Protein AF-A0A967LDN2-F1 (afdb_monomer)

Foldseek 3Di:
DPDLQFDPPDDDFDADPVNPGTPGDDDDPLLVVLQVCVSVVHHQQDWDQDPVGDTDGPGNDHHHPCVRGD

Secondary structure (DSSP, 8-state):
--STTBPTT----EE-TTSSSEEES---HHHHHHHHHHHTT--TT-EEE-TTS-EEESSSS----GGGB-

Nearest PDB structures (foldseek):
  8a1b-assembly1_A  TM=2.622E-01  e=9.380E+00  Escherichia coli

Mean predicted aligned error: 7.18 Å

Radius of gyration: 14.86 Å; Cα contacts (8 Å, |Δi|>4): 89; chains: 1; bounding box: 30×30×43 Å

Sequence (70 aa):
IAGAGVRGGIVYGQTDRQAAYPTEKPVSPEDLAKTVYWALGIDPDLMLPDREGRPVPIVESGRPLTELFG

Solvent-accessible surface area (backbone atoms only — not comparable to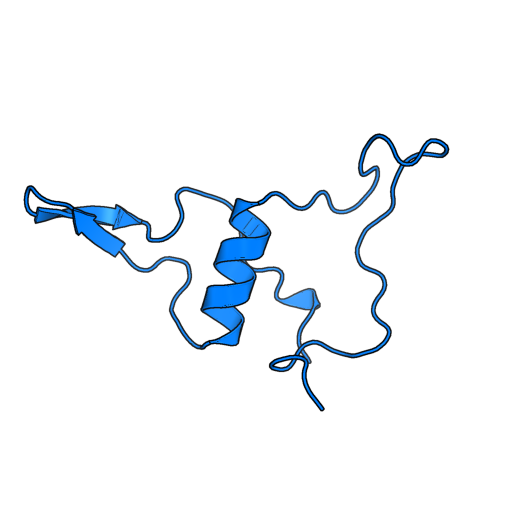 full-atom values): 4385 Å² total; per-residue (Å²): 140,90,52,72,59,44,45,84,92,72,84,82,57,42,54,41,102,81,67,79,47,64,74,34,74,74,77,52,74,43,18,52,53,23,31,51,32,46,57,72,73,39,69,49,79,39,65,41,65,49,99,86,62,51,78,38,58,75,45,92,53,75,52,54,59,62,86,48,48,109

pLDDT: mean 81.72, std 12.2, range [40.78, 95.44]

Structure (mmCIF, N/CA/C/O backbone):
data_AF-A0A967LDN2-F1
#
_entry.id   AF-A0A967LDN2-F1
#
loop_
_atom_site.gr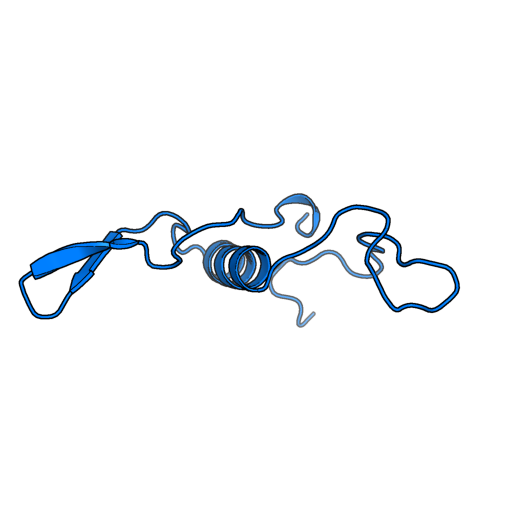oup_PDB
_atom_site.id
_atom_site.type_symbol
_atom_site.label_atom_id
_atom_site.label_alt_id
_atom_site.label_comp_id
_atom_site.label_asym_id
_atom_site.label_entity_id
_atom_site.label_seq_id
_atom_site.pdbx_PDB_ins_code
_atom_site.Cartn_x
_atom_site.Cartn_y
_atom_site.Cartn_z
_atom_site.occupancy
_atom_site.B_iso_or_equiv
_atom_site.auth_seq_id
_atom_site.auth_comp_id
_atom_site.auth_asym_id
_atom_site.auth_atom_id
_atom_site.pdbx_PDB_model_num
ATOM 1 N N . ILE A 1 1 ? -3.321 -20.950 -7.230 1.00 40.78 1 ILE A N 1
ATOM 2 C CA . ILE A 1 1 ? -3.459 -19.474 -7.275 1.00 40.78 1 ILE A CA 1
ATOM 3 C C . ILE A 1 1 ? -2.960 -18.949 -5.937 1.00 40.78 1 ILE A C 1
ATOM 5 O O . ILE A 1 1 ? -3.544 -19.302 -4.926 1.00 40.78 1 ILE A O 1
ATOM 9 N N . ALA A 1 2 ? -1.842 -18.222 -5.917 1.00 54.62 2 ALA A N 1
ATOM 10 C CA . ALA A 1 2 ? -1.211 -17.707 -4.695 1.00 54.62 2 ALA A CA 1
ATOM 11 C C . ALA A 1 2 ? -0.711 -16.268 -4.929 1.00 54.62 2 ALA A C 1
ATOM 13 O O . ALA A 1 2 ? 0.474 -15.990 -4.810 1.00 54.62 2 ALA A O 1
ATOM 14 N N . GLY A 1 3 ? -1.613 -15.380 -5.363 1.00 60.06 3 GLY A N 1
ATOM 15 C CA . GLY A 1 3 ? -1.296 -13.986 -5.709 1.00 60.06 3 GLY A CA 1
ATOM 16 C C . GLY A 1 3 ? -2.220 -12.952 -5.067 1.00 60.06 3 GLY A C 1
ATOM 17 O O . GLY A 1 3 ? -2.198 -11.810 -5.491 1.00 60.06 3 GLY A O 1
ATOM 18 N N . ALA A 1 4 ? -3.064 -13.342 -4.102 1.00 65.75 4 ALA A N 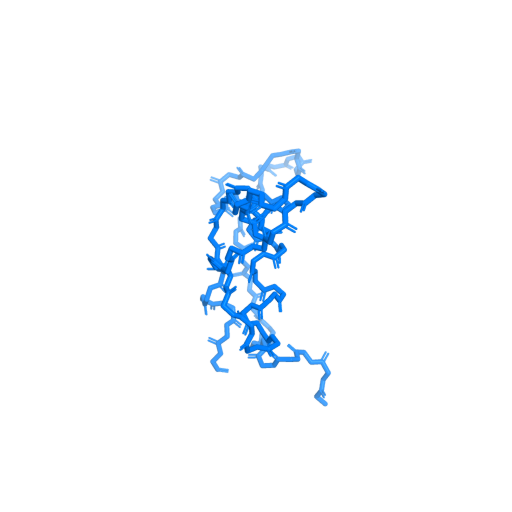1
ATOM 19 C CA . ALA A 1 4 ? -3.983 -12.429 -3.404 1.00 65.75 4 ALA A CA 1
ATOM 20 C C . ALA A 1 4 ? -4.801 -11.501 -4.342 1.00 65.75 4 ALA A C 1
ATOM 22 O O . ALA A 1 4 ? -4.972 -10.321 -4.066 1.00 65.75 4 ALA A O 1
ATOM 23 N N . GLY A 1 5 ? -5.276 -12.023 -5.482 1.00 68.56 5 GLY A N 1
ATOM 24 C CA . GLY A 1 5 ? -6.044 -11.249 -6.470 1.00 68.56 5 GLY A CA 1
ATOM 25 C C . GLY A 1 5 ? -5.209 -10.450 -7.480 1.00 68.56 5 GLY A C 1
ATOM 26 O O . GLY A 1 5 ? -5.783 -9.835 -8.374 1.00 68.56 5 GLY A O 1
ATOM 27 N N . VAL A 1 6 ? -3.875 -10.473 -7.384 1.00 74.00 6 VAL A N 1
ATOM 28 C CA . VAL A 1 6 ? -2.982 -9.909 -8.406 1.00 74.00 6 VAL A CA 1
ATOM 29 C C . VAL A 1 6 ? -3.076 -10.737 -9.687 1.00 74.00 6 VAL A C 1
ATOM 31 O O . VAL A 1 6 ? -2.944 -11.969 -9.664 1.00 74.00 6 VAL A O 1
ATOM 34 N N . ARG A 1 7 ? -3.278 -10.058 -10.818 1.00 73.38 7 ARG A N 1
ATOM 35 C CA . ARG A 1 7 ? -3.359 -10.687 -12.138 1.00 73.38 7 ARG A CA 1
ATOM 36 C C . ARG A 1 7 ? -1.997 -11.266 -12.528 1.00 73.38 7 ARG A C 1
ATOM 38 O O . ARG A 1 7 ? -0.993 -10.562 -12.559 1.00 73.38 7 ARG A O 1
ATOM 45 N N . GLY A 1 8 ? -1.950 -12.557 -12.857 1.00 68.62 8 GLY A N 1
ATOM 46 C CA . GLY A 1 8 ? -0.724 -13.196 -13.345 1.00 68.62 8 GLY A CA 1
ATOM 47 C C . GLY A 1 8 ? -0.302 -12.668 -14.722 1.00 68.62 8 GLY A C 1
ATOM 48 O O . GLY A 1 8 ? -1.151 -12.401 -15.568 1.00 68.62 8 GLY A O 1
ATOM 49 N N . GLY A 1 9 ? 1.008 -12.548 -14.962 1.00 68.25 9 GLY A N 1
ATOM 50 C CA . GLY A 1 9 ? 1.560 -12.134 -16.262 1.00 68.25 9 GLY A CA 1
ATOM 51 C C . GLY A 1 9 ? 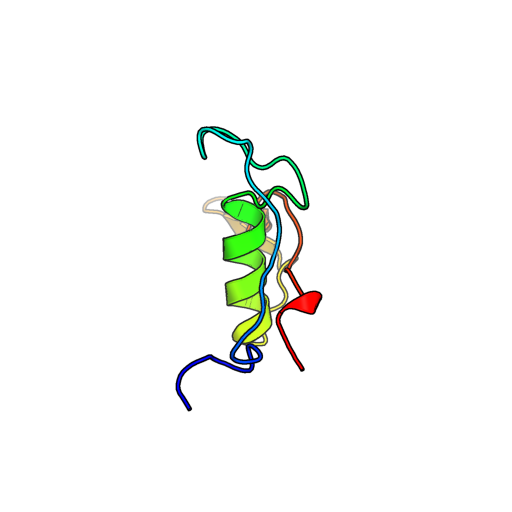1.564 -10.623 -16.525 1.00 68.25 9 GLY A C 1
ATOM 52 O O . GLY A 1 9 ? 1.738 -10.208 -17.667 1.00 68.25 9 GLY A O 1
ATOM 53 N N . ILE A 1 10 ? 1.372 -9.800 -15.492 1.00 69.38 10 ILE A N 1
ATOM 54 C CA . ILE A 1 10 ? 1.449 -8.340 -15.590 1.00 69.38 10 ILE A CA 1
ATOM 55 C C . ILE A 1 10 ? 2.901 -7.843 -15.597 1.00 69.38 10 ILE A C 1
ATOM 57 O O . ILE A 1 10 ? 3.712 -8.234 -14.760 1.00 69.38 10 ILE A O 1
ATOM 61 N N . VAL A 1 11 ? 3.205 -6.935 -16.527 1.00 70.88 11 VAL A N 1
ATOM 62 C CA . VAL A 1 11 ? 4.407 -6.094 -16.500 1.00 70.88 11 VAL A CA 1
ATOM 63 C C . VAL A 1 11 ? 3.992 -4.725 -15.965 1.00 70.88 11 VAL A C 1
ATOM 65 O O . VAL A 1 11 ? 3.090 -4.100 -16.522 1.00 70.88 11 VAL A O 1
ATOM 68 N N . TYR A 1 12 ? 4.621 -4.274 -14.878 1.00 67.44 12 TYR A N 1
ATOM 69 C CA . TYR A 1 12 ? 4.326 -2.986 -14.250 1.00 67.44 12 TYR A CA 1
ATOM 70 C C . TYR A 1 12 ? 5.591 -2.129 -14.165 1.00 67.44 12 TYR A C 1
ATOM 72 O O . TYR A 1 12 ? 6.513 -2.445 -13.417 1.00 67.44 12 TYR A O 1
ATOM 80 N N . GLY A 1 13 ? 5.605 -1.042 -14.936 1.00 70.25 13 GLY A N 1
ATOM 81 C CA . GLY A 1 13 ? 6.725 -0.109 -15.019 1.00 70.25 13 GLY A CA 1
ATOM 82 C C . GLY A 1 13 ? 7.846 -0.556 -15.958 1.00 70.25 13 GLY A C 1
ATOM 83 O O . GLY A 1 13 ? 7.833 -1.652 -16.520 1.00 70.25 13 GLY A O 1
ATOM 84 N N . GLN A 1 14 ? 8.817 0.334 -16.139 1.00 71.06 14 GLN A N 1
ATOM 85 C CA . GLN A 1 14 ? 10.008 0.118 -16.958 1.00 71.06 14 GLN A CA 1
ATOM 86 C C . GLN A 1 14 ? 11.213 0.723 -16.237 1.00 71.06 14 GLN A C 1
ATOM 88 O O . GLN A 1 14 ? 11.071 1.745 -15.569 1.00 71.06 14 GLN A O 1
ATOM 93 N N . THR A 1 15 ? 12.389 0.110 -16.367 1.00 62.66 15 THR A N 1
ATOM 94 C CA . THR A 1 15 ? 13.661 0.655 -15.874 1.00 62.66 15 THR A CA 1
ATOM 95 C C . THR A 1 15 ? 14.542 1.143 -17.024 1.00 62.66 15 THR A C 1
ATOM 97 O O . THR A 1 15 ? 14.342 0.775 -18.185 1.00 62.66 15 THR A O 1
ATOM 100 N N . ASP A 1 16 ? 15.516 1.999 -16.714 1.00 73.44 16 ASP A N 1
ATOM 101 C CA . ASP A 1 16 ? 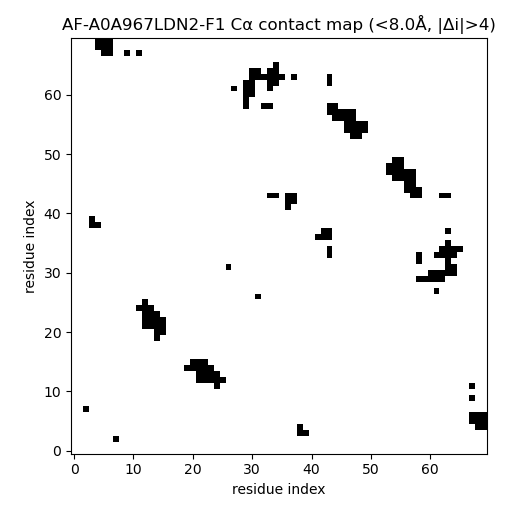16.508 2.451 -17.690 1.00 73.44 16 ASP A CA 1
ATOM 102 C C . ASP A 1 16 ? 17.338 1.278 -18.255 1.00 73.44 16 ASP A C 1
ATOM 104 O O . ASP A 1 16 ? 17.294 0.147 -17.768 1.00 73.44 16 ASP A O 1
ATOM 108 N N . ARG A 1 17 ? 18.133 1.531 -19.306 1.00 66.81 17 ARG A N 1
ATOM 109 C CA . ARG A 1 17 ? 18.954 0.480 -19.946 1.00 66.81 17 ARG A CA 1
ATOM 110 C C . ARG A 1 17 ? 19.945 -0.207 -18.995 1.00 66.81 17 ARG A C 1
ATOM 112 O O . ARG A 1 17 ? 20.480 -1.246 -19.366 1.00 66.81 17 ARG A O 1
ATOM 119 N N . GLN A 1 18 ? 20.226 0.377 -17.830 1.00 74.12 18 GLN A N 1
ATOM 120 C CA . GLN A 1 18 ? 21.133 -0.168 -16.818 1.00 74.12 18 GLN A CA 1
ATOM 121 C C . GLN A 1 18 ? 20.381 -0.814 -15.643 1.00 74.12 18 GLN A C 1
ATOM 123 O O . GLN A 1 18 ? 21.022 -1.307 -14.719 1.00 74.12 18 GLN A O 1
ATOM 128 N N . ALA A 1 19 ? 19.045 -0.834 -15.684 1.00 65.00 19 ALA A N 1
ATOM 129 C CA . ALA A 1 19 ? 18.164 -1.232 -14.595 1.00 65.00 19 ALA A CA 1
ATOM 130 C C . ALA A 1 19 ? 18.405 -0.471 -13.273 1.00 65.00 19 ALA A C 1
ATOM 132 O O . ALA A 1 19 ? 18.040 -0.967 -12.208 1.00 65.00 19 ALA A O 1
ATOM 133 N N . ALA A 1 20 ? 19.008 0.720 -13.329 1.00 63.78 20 ALA A N 1
ATOM 134 C CA . ALA A 1 20 ? 19.391 1.488 -12.148 1.00 63.78 20 ALA A CA 1
ATOM 135 C C . ALA A 1 20 ? 18.216 2.301 -11.588 1.00 63.78 20 ALA A C 1
ATOM 137 O O . ALA A 1 20 ? 18.057 2.391 -10.371 1.00 63.78 20 ALA A O 1
ATOM 138 N N . TYR A 1 21 ? 17.367 2.850 -12.466 1.00 66.69 21 TYR A N 1
ATOM 139 C CA . TYR A 1 21 ? 16.208 3.650 -12.070 1.00 66.69 21 TYR A CA 1
ATOM 140 C C . TYR A 1 21 ? 14.945 3.285 -12.860 1.00 66.69 21 TYR A C 1
ATOM 142 O O . TYR A 1 21 ? 15.031 2.988 -14.056 1.00 66.69 21 TYR A O 1
ATOM 150 N N . PRO A 1 22 ? 13.755 3.331 -12.229 1.00 69.62 22 PRO A N 1
ATOM 151 C CA . PRO A 1 22 ? 12.489 3.203 -12.937 1.00 69.62 22 PRO A CA 1
ATOM 152 C C . PRO A 1 22 ? 12.257 4.431 -13.829 1.00 69.62 22 PRO A C 1
ATOM 154 O O . PRO A 1 22 ? 12.168 5.558 -13.347 1.00 69.62 22 PRO A O 1
ATOM 157 N N . THR A 1 23 ? 12.157 4.210 -15.137 1.00 72.25 23 THR A N 1
ATOM 158 C CA . THR A 1 23 ? 11.816 5.231 -16.136 1.00 72.25 23 THR A CA 1
ATOM 159 C C . THR A 1 23 ? 10.311 5.404 -16.301 1.00 72.25 23 THR A C 1
ATOM 161 O O . THR A 1 23 ? 9.868 6.466 -16.728 1.00 72.25 23 THR A O 1
ATOM 164 N N . GLU A 1 24 ? 9.516 4.388 -15.958 1.00 70.81 24 GLU A N 1
ATOM 165 C CA . GLU A 1 24 ? 8.056 4.430 -16.047 1.00 70.81 24 GLU A CA 1
ATOM 166 C C . GLU A 1 24 ? 7.417 3.779 -14.813 1.00 70.81 24 GLU A C 1
ATOM 168 O O . GLU A 1 24 ? 7.880 2.732 -14.363 1.00 70.81 24 GLU A O 1
ATOM 173 N N . LYS A 1 25 ? 6.350 4.399 -14.282 1.00 74.19 25 LYS A N 1
ATOM 174 C CA . LYS A 1 25 ? 5.607 3.980 -13.074 1.00 74.19 25 LYS A CA 1
ATOM 175 C C . LYS A 1 25 ? 6.530 3.618 -11.895 1.00 74.19 25 LYS A C 1
ATOM 177 O O . LYS A 1 25 ? 6.529 2.466 -11.460 1.00 74.19 25 LYS A O 1
ATOM 182 N N . PRO A 1 26 ? 7.313 4.582 -11.368 1.00 79.06 26 PRO A N 1
ATOM 183 C CA . PRO A 1 26 ? 8.104 4.343 -10.168 1.00 79.06 26 PRO A CA 1
ATOM 184 C C . PRO A 1 26 ? 7.18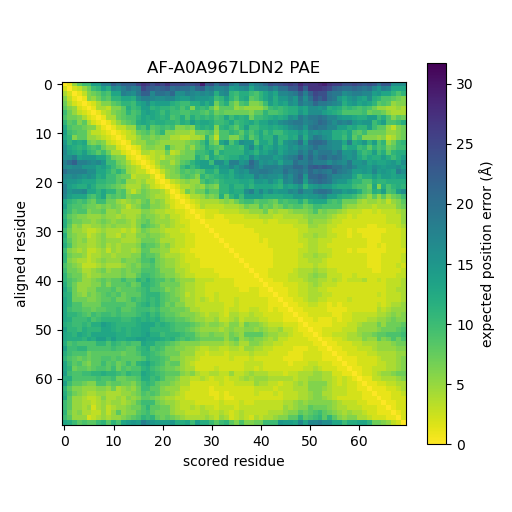3 3.904 -9.026 1.00 79.06 26 PRO A C 1
ATOM 186 O O . PRO A 1 26 ? 6.106 4.469 -8.840 1.00 79.06 26 PRO A O 1
ATOM 189 N N . VAL A 1 27 ? 7.618 2.882 -8.297 1.00 84.44 27 VAL A N 1
ATOM 190 C CA . VAL A 1 27 ? 6.916 2.330 -7.138 1.00 84.44 27 VAL A CA 1
ATOM 191 C C . VAL A 1 27 ? 7.789 2.571 -5.924 1.00 84.44 27 VAL A C 1
ATOM 193 O O . VAL A 1 27 ? 8.951 2.156 -5.911 1.00 84.44 27 VAL A O 1
ATOM 196 N N . SER A 1 28 ? 7.241 3.242 -4.918 1.00 88.81 28 SER A N 1
ATOM 197 C CA . SER A 1 28 ? 7.918 3.410 -3.638 1.00 88.81 28 SER A CA 1
ATOM 198 C C . SER A 1 28 ? 7.614 2.236 -2.688 1.00 88.81 28 SER A C 1
ATOM 200 O O . SER A 1 28 ? 6.645 1.494 -2.892 1.00 88.81 28 SER A O 1
ATOM 202 N N . PRO A 1 29 ? 8.415 2.027 -1.626 1.00 87.12 29 PRO A N 1
ATOM 203 C CA . PRO A 1 29 ? 8.090 1.046 -0.589 1.00 87.12 29 PRO A CA 1
ATOM 204 C C . PRO A 1 29 ? 6.709 1.270 0.050 1.00 87.12 29 PRO A C 1
ATOM 206 O O . PRO A 1 29 ? 6.023 0.312 0.403 1.00 87.12 29 PRO A O 1
ATOM 209 N N . GLU A 1 30 ? 6.281 2.525 0.169 1.00 91.50 30 GLU A N 1
ATOM 210 C CA . GLU A 1 30 ? 4.982 2.914 0.715 1.00 91.50 30 GLU A CA 1
ATOM 211 C C . GLU A 1 30 ? 3.824 2.519 -0.215 1.00 91.50 30 GLU A C 1
ATOM 213 O O . GLU A 1 30 ? 2.816 1.987 0.258 1.00 91.50 30 GLU A O 1
ATOM 218 N N . ASP A 1 31 ? 3.985 2.686 -1.535 1.00 90.19 31 ASP A N 1
ATOM 219 C CA . ASP A 1 31 ? 3.019 2.197 -2.528 1.00 90.19 31 ASP A CA 1
ATOM 220 C C . ASP A 1 31 ? 2.826 0.678 -2.400 1.00 90.19 31 ASP A C 1
ATOM 222 O O . ASP A 1 31 ? 1.699 0.171 -2.410 1.00 90.19 31 ASP A O 1
ATOM 226 N N . LEU A 1 32 ? 3.925 -0.065 -2.221 1.00 89.31 32 LEU A N 1
ATOM 227 C CA . LEU A 1 32 ? 3.879 -1.512 -2.016 1.00 89.31 32 LEU A CA 1
ATOM 228 C C . LEU A 1 32 ? 3.151 -1.872 -0.713 1.00 89.31 32 LEU A C 1
ATOM 230 O O . LEU A 1 32 ? 2.279 -2.741 -0.724 1.00 89.31 32 LEU A O 1
ATOM 234 N N . ALA A 1 33 ? 3.459 -1.195 0.394 1.00 90.12 33 ALA A N 1
ATOM 235 C CA . ALA A 1 33 ? 2.800 -1.432 1.677 1.00 90.12 33 ALA A CA 1
ATOM 236 C C . ALA A 1 33 ? 1.283 -1.189 1.592 1.00 90.12 33 ALA A C 1
ATOM 238 O O . ALA A 1 33 ? 0.497 -2.055 1.983 1.00 90.12 33 ALA A O 1
ATOM 239 N N . LYS A 1 34 ? 0.851 -0.068 0.998 1.00 92.31 34 LYS A N 1
ATOM 240 C CA . LYS A 1 34 ? -0.577 0.216 0.770 1.00 92.31 34 LYS A CA 1
ATOM 241 C C . LYS A 1 34 ? -1.239 -0.800 -0.158 1.00 92.31 34 LYS A C 1
ATOM 243 O O . LYS A 1 34 ? -2.391 -1.164 0.061 1.00 92.31 34 LYS A O 1
ATOM 248 N N . THR A 1 35 ? -0.516 -1.302 -1.157 1.00 90.75 35 THR A N 1
ATOM 249 C CA . THR A 1 35 ? -0.992 -2.375 -2.047 1.00 90.75 35 THR A CA 1
ATOM 250 C C . THR A 1 35 ? -1.248 -3.675 -1.284 1.00 90.75 35 THR A C 1
ATOM 252 O O . THR A 1 35 ? -2.247 -4.344 -1.540 1.00 90.75 35 THR A O 1
ATOM 255 N N . VAL A 1 36 ? -0.388 -4.023 -0.321 1.00 90.06 36 VAL A N 1
ATOM 256 C CA . VAL A 1 36 ? -0.585 -5.197 0.544 1.00 90.06 36 VAL A CA 1
ATOM 257 C C . VAL A 1 36 ? -1.811 -5.014 1.437 1.00 90.06 36 VAL A C 1
ATOM 259 O O . VAL A 1 36 ? -2.644 -5.915 1.493 1.00 90.06 36 VAL A O 1
ATOM 262 N N . TYR A 1 37 ? -1.969 -3.858 2.091 1.00 90.25 37 TYR A N 1
ATOM 263 C CA . TYR A 1 37 ? -3.161 -3.584 2.904 1.00 90.25 37 TYR A CA 1
ATOM 264 C C . TYR A 1 37 ? -4.446 -3.653 2.075 1.00 90.25 37 TYR A C 1
ATOM 266 O O . TYR A 1 37 ? -5.381 -4.353 2.461 1.00 90.25 37 TYR A O 1
ATOM 274 N N . TRP A 1 38 ? -4.440 -3.049 0.884 1.00 90.19 38 TRP A N 1
ATOM 275 C CA . TRP A 1 38 ? -5.544 -3.140 -0.070 1.00 90.19 38 TRP A CA 1
ATOM 276 C C . TRP A 1 38 ? -5.880 -4.591 -0.445 1.00 90.19 38 TRP A C 1
ATOM 278 O O . TRP A 1 38 ? -7.042 -4.988 -0.394 1.00 90.19 38 TRP A O 1
ATOM 288 N N . ALA A 1 39 ? -4.872 -5.410 -0.769 1.00 88.62 39 ALA A N 1
ATOM 289 C CA . ALA A 1 39 ? -5.059 -6.824 -1.110 1.00 88.62 39 ALA A CA 1
ATOM 290 C C . ALA A 1 39 ? -5.675 -7.641 0.039 1.00 88.62 39 ALA A C 1
ATOM 292 O O . ALA A 1 39 ? -6.373 -8.627 -0.199 1.00 88.62 39 ALA A O 1
ATOM 293 N N . LEU A 1 40 ? -5.414 -7.233 1.283 1.00 89.19 40 LEU A N 1
ATOM 294 C CA . LEU A 1 40 ? -5.970 -7.838 2.492 1.00 89.19 40 LEU A CA 1
ATOM 295 C C . LEU A 1 40 ? -7.362 -7.290 2.859 1.00 89.19 40 LEU A C 1
ATOM 297 O O . LEU A 1 40 ? -7.943 -7.744 3.843 1.00 89.19 40 LEU A O 1
ATOM 301 N N . GLY A 1 41 ? -7.905 -6.337 2.092 1.00 88.81 41 GLY A N 1
ATOM 302 C CA . GLY A 1 41 ? -9.177 -5.672 2.389 1.00 88.81 41 GLY A CA 1
ATOM 303 C C . GLY A 1 41 ? -9.100 -4.677 3.552 1.00 88.81 41 GLY A C 1
ATOM 304 O O . GLY A 1 41 ? -10.129 -4.311 4.115 1.00 88.81 41 GLY A O 1
ATOM 305 N N . ILE A 1 42 ? -7.890 -4.259 3.928 1.00 90.44 42 ILE A N 1
ATOM 306 C CA . ILE A 1 42 ? -7.643 -3.231 4.938 1.00 90.44 42 ILE A CA 1
ATOM 307 C C . ILE A 1 42 ? -7.610 -1.878 4.229 1.00 90.44 42 ILE A C 1
ATOM 309 O O . ILE A 1 42 ? -6.969 -1.739 3.187 1.00 90.44 42 ILE A O 1
ATOM 313 N N . ASP A 1 43 ? -8.282 -0.882 4.808 1.00 91.19 43 ASP A N 1
ATOM 314 C CA . ASP A 1 43 ? -8.224 0.495 4.320 1.00 91.19 43 ASP A CA 1
ATOM 315 C C . ASP A 1 43 ? -6.759 0.998 4.348 1.00 91.19 43 ASP A C 1
ATOM 317 O O . ASP A 1 43 ? -6.168 1.084 5.429 1.00 91.19 43 ASP A O 1
ATOM 321 N N . PRO A 1 44 ? -6.134 1.301 3.193 1.00 89.44 44 PRO A N 1
ATOM 322 C CA . PRO A 1 44 ? -4.749 1.765 3.139 1.00 89.44 44 PRO A CA 1
ATOM 323 C C . PRO A 1 44 ? -4.549 3.164 3.736 1.00 89.44 44 PRO A C 1
ATOM 325 O O . PRO A 1 44 ? -3.405 3.544 3.990 1.00 89.44 44 PRO A O 1
ATOM 328 N N . ASP A 1 45 ? -5.631 3.917 3.949 1.00 91.81 45 ASP A N 1
ATOM 329 C CA . ASP A 1 45 ? -5.623 5.239 4.581 1.00 91.81 45 ASP A CA 1
ATOM 330 C C . ASP A 1 45 ? -6.093 5.177 6.049 1.00 91.81 45 ASP A C 1
ATOM 332 O O . ASP A 1 45 ? -6.351 6.206 6.681 1.00 91.81 45 ASP A O 1
ATOM 336 N N . LEU A 1 46 ? -6.163 3.965 6.618 1.00 93.50 46 LEU A N 1
ATOM 337 C CA . LEU A 1 46 ? -6.499 3.736 8.019 1.00 93.50 46 LEU A CA 1
ATOM 338 C C . LEU A 1 46 ? -5.569 4.522 8.951 1.00 93.50 46 LEU A C 1
ATOM 340 O O . LEU A 1 46 ? -4.344 4.430 8.867 1.00 93.50 46 LEU A O 1
ATOM 344 N N . MET A 1 47 ? -6.176 5.230 9.900 1.00 94.75 47 MET A N 1
ATOM 345 C CA . MET A 1 47 ? -5.479 5.925 10.977 1.00 94.75 47 MET A CA 1
ATOM 346 C C . MET A 1 47 ? -5.467 5.053 12.235 1.00 94.75 47 MET A C 1
ATOM 348 O O . MET A 1 47 ? -6.516 4.619 12.713 1.00 94.75 47 MET A O 1
ATOM 352 N N . LEU A 1 48 ? -4.282 4.814 12.786 1.00 92.19 48 LEU A N 1
ATOM 353 C CA . LEU A 1 48 ? -4.053 4.054 14.009 1.00 92.19 48 LEU A CA 1
ATOM 354 C C . LEU A 1 48 ? -3.609 4.993 15.136 1.00 92.19 48 LEU A C 1
ATOM 356 O O . LEU A 1 48 ? -2.878 5.946 14.882 1.00 92.19 48 LEU A O 1
ATOM 360 N N . PRO A 1 49 ? -4.018 4.758 16.390 1.00 95.38 49 PRO A N 1
ATOM 361 C CA . PRO A 1 49 ? -3.500 5.523 17.515 1.00 95.38 49 PRO A CA 1
ATOM 362 C C . PRO A 1 49 ? -2.037 5.151 17.799 1.00 95.38 49 PRO A C 1
ATOM 364 O O . PRO A 1 49 ? -1.693 3.972 17.899 1.00 95.38 49 PRO A O 1
ATOM 367 N N . ASP A 1 50 ? -1.180 6.156 17.972 1.00 91.69 50 ASP A N 1
ATOM 368 C CA . ASP A 1 50 ? 0.170 5.979 18.503 1.00 91.69 50 ASP A CA 1
ATOM 369 C C . ASP A 1 50 ? 0.154 5.728 20.027 1.00 91.69 50 ASP A C 1
ATOM 371 O O . ASP A 1 50 ? -0.894 5.603 20.666 1.00 91.69 50 ASP A O 1
ATOM 375 N N . ARG A 1 51 ? 1.338 5.657 20.646 1.00 91.69 51 ARG A N 1
ATOM 376 C CA . ARG A 1 51 ? 1.474 5.425 22.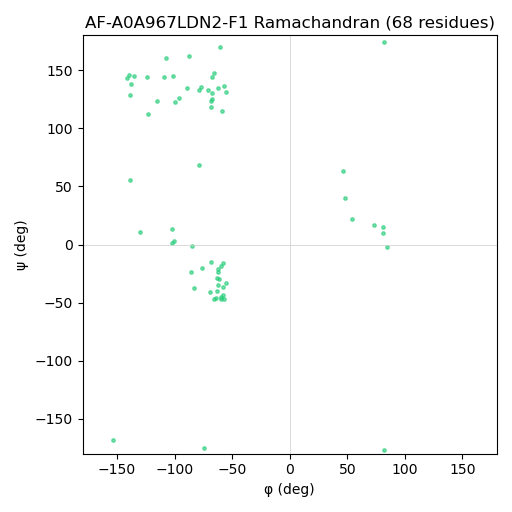097 1.00 91.69 51 ARG A CA 1
ATOM 377 C C . ARG A 1 51 ? 0.860 6.524 22.970 1.00 91.69 51 ARG A C 1
ATOM 379 O O . ARG A 1 51 ? 0.584 6.269 24.137 1.00 91.69 51 ARG A O 1
ATOM 386 N N . GLU A 1 52 ? 0.670 7.719 22.424 1.00 95.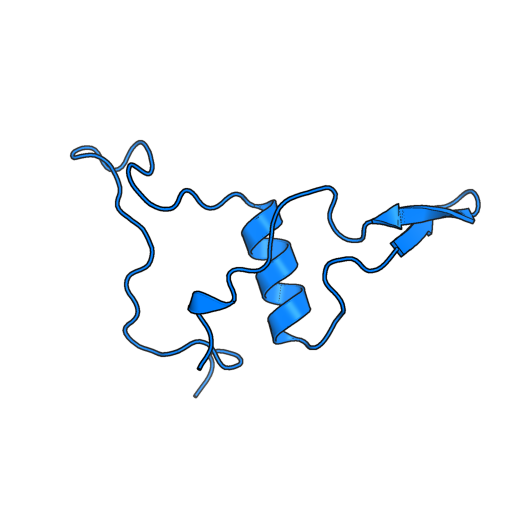44 52 GLU A N 1
ATOM 387 C CA . GLU A 1 52 ? 0.066 8.874 23.092 1.00 95.44 52 GLU A CA 1
ATOM 388 C C . GLU A 1 52 ? -1.412 9.049 22.686 1.00 95.44 52 GLU A C 1
ATOM 390 O O . GLU A 1 52 ? -2.071 9.989 23.127 1.00 95.44 52 GLU A O 1
ATOM 395 N N . GLY A 1 53 ? -1.949 8.134 21.869 1.00 93.00 53 GLY A N 1
ATOM 396 C CA . GLY A 1 53 ? -3.322 8.154 21.374 1.00 93.00 53 GLY A CA 1
ATOM 397 C C . GLY A 1 53 ? -3.549 9.082 20.179 1.00 93.00 53 GLY A C 1
ATOM 398 O O . GLY A 1 53 ? -4.699 9.305 19.802 1.00 93.00 53 GLY A O 1
ATOM 399 N N . ARG A 1 54 ? -2.494 9.633 19.568 1.00 93.75 54 ARG A N 1
ATOM 400 C CA . ARG A 1 54 ? -2.629 10.485 18.380 1.00 93.75 54 ARG A CA 1
ATOM 401 C C . ARG A 1 54 ? -2.880 9.622 17.145 1.00 93.75 54 ARG A C 1
ATOM 403 O O . ARG A 1 54 ? -2.180 8.625 16.972 1.00 93.75 54 ARG A O 1
ATOM 410 N N . PRO A 1 55 ? -3.831 9.990 16.272 1.00 94.94 55 PRO A N 1
ATOM 411 C CA . PRO A 1 55 ? -4.043 9.272 15.025 1.00 94.94 55 PRO A CA 1
ATOM 412 C C . PRO A 1 55 ? -2.847 9.485 14.090 1.00 94.94 55 PRO A C 1
ATOM 414 O O . PRO A 1 55 ? -2.505 10.620 13.761 1.00 94.94 55 PRO A O 1
ATOM 417 N N . VAL A 1 56 ? -2.233 8.387 13.662 1.00 95.00 56 VAL A N 1
ATOM 418 C CA . VAL A 1 56 ? -1.171 8.339 12.655 1.00 95.00 56 VAL A CA 1
ATOM 419 C C . VAL A 1 56 ? -1.586 7.393 11.529 1.00 95.00 56 VAL A C 1
ATOM 421 O O . VAL A 1 56 ? -2.253 6.391 11.796 1.00 95.00 56 VAL A O 1
ATOM 424 N N . PRO A 1 57 ? -1.236 7.675 10.268 1.00 93.06 57 PRO A N 1
ATOM 425 C CA . PRO A 1 57 ? -1.589 6.788 9.168 1.00 93.06 57 PRO A CA 1
ATOM 426 C C . PRO A 1 57 ? -0.867 5.441 9.299 1.00 93.06 57 PRO A C 1
ATOM 428 O O . PRO A 1 57 ? 0.269 5.369 9.768 1.00 93.06 57 PRO A O 1
ATOM 431 N N . ILE A 1 58 ? -1.506 4.358 8.849 1.00 92.62 58 ILE A N 1
ATOM 432 C CA . ILE A 1 58 ? -0.894 3.020 8.817 1.00 92.62 58 ILE A CA 1
ATOM 433 C C . ILE A 1 58 ? 0.325 2.962 7.879 1.00 92.62 58 ILE A C 1
ATOM 435 O O . ILE A 1 58 ? 1.255 2.186 8.109 1.00 92.62 58 ILE A O 1
ATOM 439 N N . VAL A 1 59 ? 0.334 3.805 6.841 1.00 93.50 59 VAL A N 1
ATOM 440 C CA . VAL A 1 59 ? 1.477 4.084 5.963 1.00 93.50 59 VAL A CA 1
ATOM 441 C C . VAL A 1 59 ? 1.514 5.583 5.676 1.00 93.50 59 VAL A C 1
ATOM 443 O O . VAL A 1 59 ? 0.519 6.144 5.225 1.00 93.50 59 VAL A O 1
ATOM 446 N N . GLU A 1 60 ? 2.669 6.213 5.890 1.00 88.56 60 GLU A N 1
ATOM 447 C CA . GLU A 1 60 ? 2.847 7.673 5.835 1.00 88.56 60 GLU A CA 1
ATOM 448 C C . GLU A 1 60 ? 2.453 8.308 4.490 1.00 88.56 60 GLU A C 1
ATOM 450 O O . GLU A 1 60 ? 1.928 9.418 4.445 1.00 88.56 60 GLU A O 1
ATOM 455 N N . SER A 1 61 ? 2.710 7.625 3.372 1.00 89.38 61 SER A N 1
ATOM 456 C CA . SER A 1 61 ? 2.448 8.162 2.034 1.00 89.38 61 SER A CA 1
ATOM 457 C C . SER A 1 61 ? 2.195 7.054 1.003 1.00 89.38 61 SER A C 1
ATOM 459 O O . SER A 1 61 ? 1.949 5.904 1.364 1.00 89.38 61 SER A O 1
ATOM 461 N N . GLY A 1 62 ? 2.191 7.407 -0.282 1.00 89.50 62 GLY A N 1
ATOM 462 C CA . GLY A 1 62 ? 1.975 6.470 -1.381 1.00 89.50 62 GLY A CA 1
ATOM 463 C C . GLY A 1 62 ? 0.505 6.156 -1.657 1.00 89.50 62 GLY A C 1
ATOM 464 O O . GLY A 1 62 ? -0.420 6.699 -1.038 1.00 89.50 62 GLY A O 1
ATOM 465 N N . ARG A 1 63 ? 0.297 5.259 -2.618 1.00 91.12 63 ARG A N 1
ATOM 466 C CA . ARG A 1 63 ? -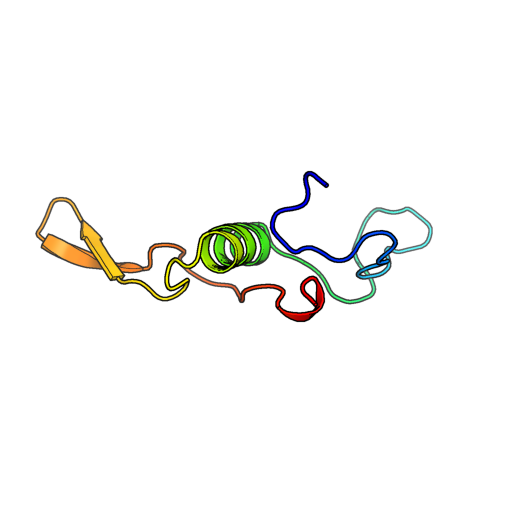1.009 4.819 -3.112 1.00 91.12 63 ARG A CA 1
ATOM 467 C C . ARG A 1 63 ? -1.007 3.315 -3.404 1.00 91.12 63 ARG A C 1
ATOM 469 O O . ARG A 1 63 ? -0.013 2.795 -3.908 1.00 91.12 63 ARG A O 1
ATOM 476 N N . PRO A 1 64 ? -2.116 2.604 -3.144 1.00 90.06 64 PRO A N 1
ATOM 477 C CA . PRO A 1 64 ? -2.230 1.215 -3.561 1.00 90.06 64 PRO A CA 1
ATOM 478 C C . PRO A 1 64 ? -2.170 1.115 -5.092 1.00 90.06 64 PRO A C 1
ATOM 480 O O . PRO A 1 64 ? -2.840 1.859 -5.811 1.00 90.06 64 PRO A O 1
ATOM 483 N N . LEU A 1 65 ? -1.386 0.165 -5.596 1.00 90.56 65 LEU A N 1
ATOM 484 C CA . LEU A 1 65 ? -1.246 -0.144 -7.016 1.00 90.56 65 LEU A CA 1
ATOM 485 C C . LEU A 1 65 ? -2.446 -0.977 -7.485 1.00 90.56 65 LEU A C 1
ATOM 487 O O . LEU A 1 65 ? -2.335 -2.166 -7.779 1.00 90.56 65 LEU A O 1
ATOM 491 N N . THR A 1 66 ? -3.625 -0.358 -7.526 1.00 87.69 66 THR A N 1
ATOM 492 C CA . THR A 1 66 ? -4.894 -1.041 -7.830 1.00 87.69 66 THR A CA 1
ATOM 493 C C . THR A 1 66 ? -4.936 -1.648 -9.235 1.00 87.69 66 THR A C 1
ATOM 495 O O . THR A 1 66 ? -5.624 -2.640 -9.450 1.00 87.69 66 THR A O 1
ATOM 498 N N . GLU A 1 67 ? -4.131 -1.121 -10.163 1.00 84.88 67 GLU A N 1
ATOM 499 C CA . GLU A 1 67 ? -3.934 -1.646 -11.523 1.00 84.88 67 GLU A CA 1
ATOM 500 C C . GLU A 1 67 ? -3.389 -3.087 -11.555 1.00 84.88 67 GLU A C 1
ATOM 502 O O . GLU A 1 67 ? -3.486 -3.758 -12.583 1.00 84.88 67 GLU A O 1
ATOM 507 N N . LEU A 1 68 ? -2.806 -3.569 -10.448 1.00 83.56 68 LEU A N 1
ATOM 508 C CA . LEU A 1 68 ? -2.295 -4.936 -10.336 1.00 83.56 68 LEU A CA 1
ATOM 509 C C . LEU A 1 68 ? -3.403 -5.981 -10.146 1.00 83.56 68 LEU A C 1
ATOM 511 O O . LEU A 1 68 ? -3.170 -7.167 -10.395 1.00 83.56 68 LEU A O 1
ATOM 515 N N . PHE A 1 69 ? -4.589 -5.566 -9.702 1.00 81.50 69 PHE A N 1
ATOM 516 C CA . PHE A 1 69 ? -5.697 -6.460 -9.374 1.00 81.50 69 PHE A CA 1
ATOM 517 C C . PHE A 1 69 ? -6.739 -6.490 -10.494 1.00 81.50 69 PHE A C 1
ATOM 519 O O . PHE A 1 69 ? -7.016 -5.473 -11.133 1.00 81.50 69 PHE A O 1
ATOM 526 N N . GLY A 1 70 ? -7.349 -7.658 -10.709 1.00 66.88 70 GLY A N 1
ATOM 527 C CA . GLY A 1 70 ? -8.499 -7.838 -11.597 1.00 66.88 70 GLY A CA 1
ATOM 528 C C . GLY A 1 70 ? -8.532 -9.184 -12.284 1.00 66.88 70 GLY A C 1
ATOM 529 O O . GLY A 1 70 ? -7.875 -10.134 -11.812 1.00 66.88 70 GLY A O 1
#